Protein AF-N8ZPC9-F1 (afdb_monomer_lite)

Structure (mmCIF, N/CA/C/O backbone):
data_AF-N8ZPC9-F1
#
_entry.id   AF-N8ZPC9-F1
#
loop_
_atom_site.group_PDB
_atom_site.id
_atom_site.type_symbol
_atom_site.label_atom_id
_atom_site.label_alt_id
_atom_site.label_comp_id
_atom_site.label_asym_id
_atom_site.label_entity_id
_atom_site.label_seq_id
_atom_site.pdbx_PDB_ins_code
_atom_site.Cartn_x
_atom_site.Cartn_y
_atom_site.Cartn_z
_atom_site.occupancy
_atom_site.B_iso_or_equiv
_atom_site.auth_seq_id
_atom_site.auth_comp_id
_atom_site.auth_asym_id
_atom_site.auth_atom_id
_atom_site.pdbx_PDB_model_num
ATOM 1 N N . MET A 1 1 ? 7.996 -20.295 -36.203 1.00 35.09 1 MET A N 1
ATOM 2 C CA . MET A 1 1 ? 8.382 -18.891 -35.959 1.00 35.09 1 MET A CA 1
ATOM 3 C C . MET A 1 1 ? 8.446 -18.712 -34.457 1.00 35.09 1 MET A C 1
ATOM 5 O O . MET A 1 1 ? 7.403 -18.709 -33.825 1.00 35.09 1 MET A O 1
ATOM 9 N N . ASN A 1 2 ? 9.651 -18.727 -33.886 1.00 42.56 2 ASN A N 1
ATOM 10 C C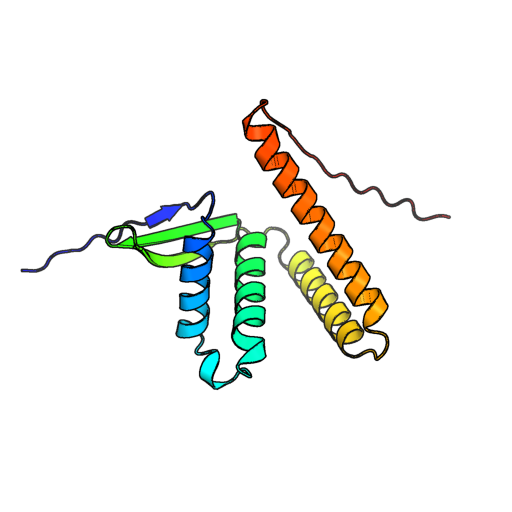A . ASN A 1 2 ? 9.854 -18.585 -32.446 1.00 42.56 2 ASN A CA 1
ATOM 11 C C . ASN A 1 2 ? 10.297 -17.141 -32.203 1.00 42.56 2 ASN A C 1
ATOM 13 O O . ASN A 1 2 ? 11.481 -16.827 -32.309 1.00 42.56 2 ASN A O 1
ATOM 17 N N . SER A 1 3 ? 9.331 -16.245 -32.022 1.00 47.81 3 SER A N 1
ATOM 18 C CA . SER A 1 3 ? 9.620 -14.866 -31.646 1.00 47.81 3 SER A CA 1
ATOM 19 C C . SER A 1 3 ? 10.031 -14.892 -30.180 1.00 47.81 3 SER A C 1
ATOM 21 O O . SER A 1 3 ? 9.184 -15.012 -29.299 1.00 47.81 3 SER A O 1
ATOM 23 N N . ASN A 1 4 ? 11.336 -14.842 -29.913 1.00 49.00 4 ASN A N 1
ATOM 24 C CA . ASN A 1 4 ? 11.838 -14.518 -28.584 1.00 49.00 4 ASN A CA 1
ATOM 25 C C . ASN A 1 4 ? 11.407 -13.076 -28.285 1.00 49.00 4 ASN A C 1
ATOM 27 O O . ASN A 1 4 ? 12.151 -12.140 -28.573 1.00 49.00 4 ASN A O 1
ATOM 31 N N . ASN A 1 5 ? 10.193 -12.890 -27.765 1.00 56.97 5 ASN A N 1
ATOM 32 C CA . ASN A 1 5 ? 9.780 -11.620 -27.189 1.00 56.97 5 ASN A CA 1
ATOM 33 C C . ASN A 1 5 ? 10.646 -11.413 -25.948 1.00 56.97 5 ASN A C 1
ATOM 35 O O . ASN A 1 5 ? 10.388 -11.973 -24.883 1.00 56.97 5 ASN A O 1
ATOM 39 N N . VAL A 1 6 ? 11.744 -10.677 -26.119 1.00 62.66 6 VAL A N 1
ATOM 40 C CA . VAL A 1 6 ? 12.568 -10.217 -25.008 1.00 62.66 6 VAL A CA 1
ATOM 41 C C . VAL A 1 6 ? 11.722 -9.195 -24.269 1.00 62.66 6 VAL A C 1
ATOM 43 O O . VAL A 1 6 ? 11.616 -8.048 -24.696 1.00 62.66 6 VAL A O 1
ATOM 46 N N . LEU A 1 7 ? 11.065 -9.647 -23.203 1.00 64.56 7 LEU A N 1
ATOM 47 C CA . LEU A 1 7 ? 10.336 -8.769 -22.302 1.00 64.56 7 LEU A CA 1
ATOM 48 C C . LEU A 1 7 ? 11.301 -7.698 -21.798 1.00 64.56 7 LEU A C 1
ATOM 50 O O . LEU A 1 7 ? 12.352 -8.013 -21.231 1.00 64.56 7 LEU A O 1
ATOM 54 N N . GLN A 1 8 ? 10.961 -6.440 -22.054 1.00 74.75 8 GLN A N 1
ATOM 55 C CA . GLN A 1 8 ? 11.759 -5.321 -21.587 1.00 74.75 8 GLN A CA 1
ATOM 56 C C . GLN A 1 8 ? 11.359 -5.014 -20.150 1.00 74.75 8 GLN A C 1
ATOM 58 O O . GLN A 1 8 ? 10.172 -4.935 -19.823 1.00 74.75 8 GLN A O 1
ATOM 63 N N . TYR A 1 9 ? 12.364 -4.879 -19.290 1.00 82.06 9 TYR A N 1
ATOM 64 C CA . TYR A 1 9 ? 12.178 -4.406 -17.930 1.00 82.06 9 TYR A CA 1
ATOM 65 C C . TYR A 1 9 ? 12.888 -3.070 -17.758 1.00 82.06 9 TYR A C 1
ATOM 67 O O . TYR A 1 9 ? 13.990 -2.865 -18.267 1.00 82.06 9 TYR A O 1
ATOM 75 N N . GLU A 1 10 ? 12.272 -2.181 -16.997 1.00 85.94 10 GLU A N 1
ATOM 76 C CA . GLU A 1 10 ? 12.827 -0.876 -16.659 1.00 85.94 10 GLU A CA 1
ATOM 77 C C . GLU A 1 10 ? 12.640 -0.595 -15.17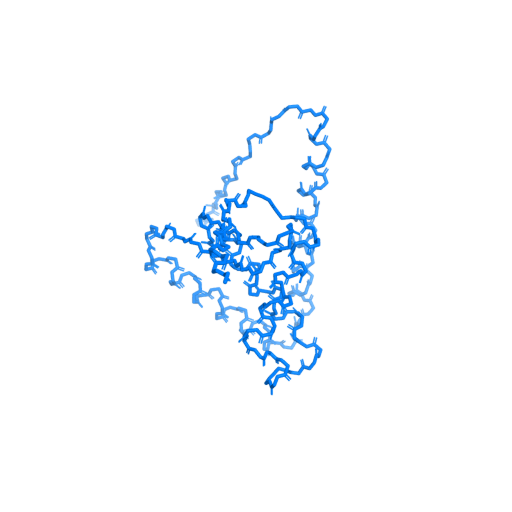0 1.00 85.94 10 GLU A C 1
ATOM 79 O O . GLU A 1 10 ? 11.757 -1.160 -14.520 1.00 85.94 10 GLU A O 1
ATOM 84 N N . VAL A 1 11 ? 13.508 0.249 -14.613 1.00 87.19 11 VAL A N 1
ATOM 85 C CA . VAL A 1 11 ? 13.311 0.781 -13.262 1.00 87.19 11 VAL A CA 1
ATOM 86 C C . VAL A 1 11 ? 12.226 1.846 -13.353 1.00 87.19 11 VAL A C 1
ATOM 88 O O . VAL A 1 11 ? 12.357 2.779 -14.138 1.00 87.19 11 VAL A O 1
ATOM 91 N N . ALA A 1 12 ? 11.173 1.703 -12.556 1.00 85.31 12 ALA A N 1
ATOM 92 C CA . ALA A 1 12 ? 10.148 2.723 -12.425 1.00 85.31 12 ALA A CA 1
ATOM 93 C C . ALA A 1 12 ? 10.563 3.711 -11.330 1.00 85.31 12 ALA A C 1
ATOM 95 O O . ALA A 1 12 ? 10.610 3.350 -10.151 1.00 85.31 12 ALA A O 1
ATOM 96 N N . ASP A 1 13 ? 10.875 4.942 -11.733 1.00 81.69 13 ASP A N 1
ATOM 97 C CA . ASP A 1 13 ? 11.156 6.043 -10.805 1.00 81.69 13 ASP A CA 1
ATOM 98 C C . ASP A 1 13 ? 9.858 6.655 -10.251 1.00 81.69 13 ASP A C 1
ATOM 100 O O . ASP A 1 13 ? 9.797 7.039 -9.084 1.00 81.69 13 ASP A O 1
ATOM 104 N N . GLU A 1 14 ? 8.803 6.690 -11.069 1.00 85.00 14 GLU A N 1
ATOM 105 C CA . GLU A 1 14 ? 7.470 7.173 -10.714 1.00 85.00 14 GLU A CA 1
ATOM 106 C C . GLU A 1 14 ? 6.399 6.385 -11.485 1.00 85.00 14 GLU A C 1
ATOM 108 O O . GLU A 1 14 ? 6.665 5.833 -12.555 1.00 85.00 14 GLU A O 1
ATOM 113 N N . PHE A 1 15 ? 5.186 6.322 -10.937 1.00 87.75 15 PHE A N 1
ATOM 114 C CA . PHE A 1 15 ? 4.035 5.688 -11.575 1.00 87.75 15 PHE A CA 1
ATOM 115 C C . PHE A 1 15 ? 2.960 6.723 -11.870 1.00 87.75 15 PHE A C 1
ATOM 117 O O . PHE A 1 15 ? 2.598 7.506 -10.992 1.00 87.75 15 PHE A O 1
ATOM 124 N N . SER A 1 16 ? 2.386 6.676 -13.074 1.00 88.88 16 SER A N 1
ATOM 125 C CA . SER A 1 16 ? 1.143 7.401 -13.327 1.00 88.88 16 SER A CA 1
ATOM 126 C C . SER A 1 16 ? -0.007 6.784 -12.523 1.00 88.88 16 SER A C 1
ATOM 128 O O . SER A 1 16 ? 0.024 5.602 -12.172 1.00 88.88 16 SER A O 1
ATOM 130 N N . GLU A 1 17 ? -1.078 7.545 -12.292 1.00 89.25 17 GLU A N 1
ATOM 131 C CA . GLU A 1 17 ? -2.300 7.014 -11.668 1.00 89.25 17 GLU A CA 1
ATOM 132 C C . GLU A 1 17 ? -2.849 5.796 -12.437 1.00 89.25 17 GLU A C 1
ATOM 134 O O . GLU A 1 17 ? -3.296 4.816 -11.841 1.00 89.25 17 GLU A O 1
ATOM 139 N N . SER A 1 18 ? -2.727 5.812 -13.770 1.00 90.25 18 SER A N 1
ATOM 140 C CA . SER A 1 18 ? -3.136 4.695 -14.624 1.00 90.25 18 SER A CA 1
ATOM 141 C C . SER A 1 18 ? -2.267 3.445 -14.448 1.00 90.25 18 SER A C 1
ATOM 143 O O . SER A 1 18 ? -2.793 2.331 -14.466 1.00 90.25 18 SER A O 1
ATOM 145 N N . ASP A 1 19 ? -0.956 3.611 -14.237 1.00 90.44 19 ASP A N 1
ATOM 146 C CA . ASP A 1 19 ? -0.055 2.494 -13.949 1.00 90.44 19 ASP A CA 1
ATOM 147 C C . ASP A 1 19 ? -0.387 1.893 -12.580 1.00 90.44 19 ASP A C 1
ATOM 149 O O . ASP A 1 19 ? -0.504 0.675 -12.458 1.00 90.44 19 ASP A O 1
ATOM 153 N N . LEU A 1 20 ? -0.609 2.735 -11.563 1.00 92.31 20 LEU A N 1
ATOM 154 C CA . LEU A 1 20 ? -0.985 2.286 -10.220 1.00 92.31 20 LEU A CA 1
ATOM 155 C C . LEU A 1 20 ? -2.283 1.475 -10.236 1.00 92.31 20 LEU A C 1
ATOM 157 O O . LEU A 1 20 ? -2.336 0.411 -9.621 1.00 92.31 20 LEU A O 1
ATOM 161 N N . GLU A 1 21 ? -3.301 1.922 -10.975 1.00 92.69 21 GLU A N 1
ATOM 162 C CA . GLU A 1 21 ? -4.558 1.179 -11.106 1.00 92.69 21 GLU A CA 1
ATOM 163 C C . GLU A 1 21 ? -4.340 -0.181 -11.788 1.00 92.69 21 GLU A C 1
ATOM 165 O O . GLU A 1 21 ? -4.813 -1.200 -11.286 1.00 92.69 21 GLU A O 1
ATOM 170 N N . LYS A 1 22 ? -3.557 -0.246 -12.876 1.00 91.44 22 LYS A N 1
ATOM 171 C CA . LYS A 1 22 ? -3.228 -1.521 -13.542 1.00 91.44 22 LYS A CA 1
ATOM 172 C C . LYS A 1 22 ? -2.496 -2.487 -12.612 1.00 91.44 22 LYS A C 1
ATOM 174 O O . LYS A 1 22 ? -2.846 -3.665 -12.543 1.00 91.44 22 LYS A O 1
ATOM 179 N N . ILE A 1 23 ? -1.505 -1.997 -11.869 1.00 93.12 23 ILE A N 1
ATOM 180 C CA . ILE A 1 23 ? -0.754 -2.803 -10.897 1.00 93.12 23 ILE A CA 1
ATOM 181 C C . ILE A 1 23 ? -1.680 -3.325 -9.799 1.00 93.12 23 ILE A C 1
ATOM 183 O O . ILE A 1 23 ? -1.593 -4.489 -9.406 1.00 93.12 23 ILE A O 1
ATOM 187 N N . ASN A 1 24 ? -2.606 -2.494 -9.338 1.00 94.25 24 ASN A N 1
ATOM 188 C CA . ASN A 1 24 ? -3.580 -2.879 -8.334 1.00 94.25 24 ASN A CA 1
ATOM 189 C C . ASN A 1 24 ? -4.532 -3.978 -8.835 1.00 94.25 24 ASN A C 1
ATOM 191 O O . ASN A 1 24 ? -4.772 -4.959 -8.131 1.00 94.25 24 ASN A O 1
ATOM 195 N N . GLN A 1 25 ? -5.008 -3.875 -10.081 1.00 93.62 25 GLN A N 1
ATOM 196 C CA . GLN A 1 25 ? -5.806 -4.931 -10.716 1.00 93.62 25 GLN A CA 1
ATOM 197 C C . GLN A 1 25 ? -5.018 -6.240 -10.856 1.00 93.62 25 GLN A C 1
ATOM 199 O O . GLN A 1 25 ? -5.556 -7.314 -10.576 1.00 93.62 25 GLN A O 1
ATOM 204 N N . MET A 1 26 ? -3.727 -6.166 -11.202 1.00 92.88 26 MET A N 1
ATOM 205 C CA . MET A 1 26 ? -2.847 -7.339 -11.200 1.00 92.88 26 MET A CA 1
ATOM 206 C C . MET A 1 26 ? -2.750 -7.973 -9.808 1.00 92.88 26 MET A C 1
ATOM 208 O O . MET A 1 26 ? -2.894 -9.187 -9.692 1.00 92.88 26 MET A O 1
ATOM 212 N N . ILE A 1 27 ? -2.571 -7.185 -8.741 1.00 92.44 27 ILE A N 1
ATOM 213 C CA . ILE A 1 27 ? -2.539 -7.694 -7.358 1.00 92.44 27 ILE A CA 1
ATOM 214 C C . ILE A 1 27 ? -3.851 -8.404 -7.008 1.00 92.44 27 ILE A C 1
ATOM 216 O O . ILE A 1 27 ? -3.818 -9.543 -6.539 1.00 92.44 27 ILE A O 1
ATOM 220 N N . ILE A 1 28 ? -4.993 -7.761 -7.275 1.00 93.94 28 ILE A N 1
ATOM 221 C CA . ILE A 1 28 ? -6.329 -8.318 -7.012 1.00 93.94 28 ILE A CA 1
ATOM 222 C C . ILE A 1 28 ? -6.505 -9.662 -7.722 1.00 93.94 28 ILE A C 1
ATOM 224 O O . ILE A 1 28 ? -7.021 -10.605 -7.120 1.00 93.94 28 ILE A O 1
ATOM 228 N N . SER A 1 29 ? -6.070 -9.752 -8.982 1.00 92.94 29 SER A N 1
ATOM 229 C CA . SER A 1 29 ? -6.184 -10.968 -9.786 1.00 92.94 29 SER A CA 1
ATOM 230 C C . SER A 1 29 ? -5.227 -12.071 -9.331 1.00 92.94 29 SER A C 1
ATOM 232 O O . SER A 1 29 ? -5.642 -13.220 -9.233 1.00 92.94 29 SER A O 1
ATOM 234 N N . ILE A 1 30 ? -3.956 -11.754 -9.069 1.00 91.25 30 ILE A N 1
ATOM 235 C CA . ILE A 1 30 ? -2.920 -12.747 -8.729 1.00 91.25 30 ILE A CA 1
ATOM 236 C C . ILE A 1 30 ? -3.192 -13.384 -7.367 1.00 91.25 30 ILE A C 1
ATOM 238 O O . ILE A 1 30 ? -3.011 -14.587 -7.196 1.00 91.25 30 ILE A O 1
ATOM 242 N N . TRP A 1 31 ? -3.624 -12.582 -6.395 1.00 90.50 31 TRP A N 1
ATOM 243 C CA . TRP A 1 31 ? -3.933 -13.056 -5.045 1.00 90.50 31 TRP A CA 1
ATOM 244 C C . TRP A 1 31 ? -5.386 -13.519 -4.888 1.00 90.50 31 TRP A C 1
ATOM 246 O O . TRP A 1 31 ? -5.807 -13.866 -3.781 1.00 90.50 31 TRP A O 1
ATOM 256 N N . ASP A 1 32 ? -6.149 -13.487 -5.984 1.00 92.62 32 ASP A N 1
ATOM 257 C CA . ASP A 1 32 ? -7.559 -13.862 -6.063 1.00 92.62 32 ASP A CA 1
ATOM 258 C C . ASP A 1 32 ? -8.408 -13.248 -4.936 1.00 92.62 32 ASP A C 1
ATOM 260 O O . ASP A 1 32 ? -9.191 -13.910 -4.256 1.00 92.62 32 ASP A O 1
ATOM 264 N N . TYR A 1 33 ? -8.226 -11.947 -4.693 1.00 91.44 33 TYR A N 1
ATOM 265 C CA . TYR A 1 33 ? -8.881 -11.233 -3.589 1.00 91.44 33 TYR A CA 1
ATOM 266 C C . TYR A 1 33 ? -10.407 -11.352 -3.639 1.00 91.44 33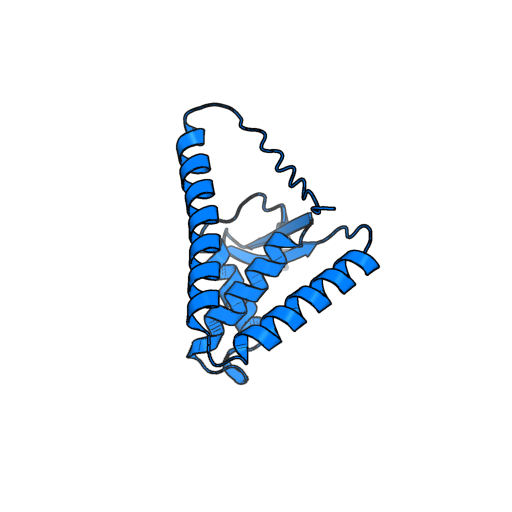 TYR A C 1
ATOM 268 O O . TYR A 1 33 ? -11.068 -11.401 -2.602 1.00 91.44 33 TYR A O 1
ATOM 276 N N . ASN A 1 34 ? -10.975 -11.439 -4.842 1.00 91.75 34 ASN A N 1
ATOM 277 C CA . ASN A 1 34 ? -12.413 -11.590 -5.036 1.00 91.75 34 ASN A CA 1
ATOM 278 C C . ASN A 1 34 ? -12.970 -12.907 -4.465 1.00 91.75 34 ASN A C 1
ATOM 280 O O . ASN A 1 34 ? -14.162 -12.956 -4.162 1.00 91.75 34 ASN A O 1
ATOM 284 N N . ALA A 1 35 ? -12.148 -13.950 -4.294 1.00 94.19 35 ALA A N 1
ATOM 285 C CA . ALA A 1 35 ? -12.598 -15.240 -3.773 1.00 94.19 35 ALA A CA 1
ATOM 286 C C . ALA A 1 35 ? -12.760 -15.275 -2.245 1.00 94.19 35 ALA A C 1
ATOM 288 O O . ALA A 1 35 ? -13.532 -16.086 -1.734 1.00 94.19 35 ALA A O 1
ATOM 289 N N . TRP A 1 36 ? -12.057 -14.416 -1.499 1.00 91.69 36 TRP A N 1
ATOM 290 C CA . TRP A 1 36 ? -11.985 -14.522 -0.033 1.00 91.69 36 TRP A CA 1
ATOM 291 C C . TRP A 1 36 ? -12.113 -13.194 0.726 1.00 91.69 36 TRP A C 1
ATOM 293 O O . TRP A 1 36 ? -12.217 -13.199 1.954 1.00 91.69 36 TRP A O 1
ATOM 303 N N . ILE A 1 37 ? -12.173 -12.057 0.029 1.00 93.00 37 ILE A N 1
ATOM 304 C CA . ILE A 1 37 ? -12.392 -10.737 0.631 1.00 93.00 37 ILE A CA 1
ATOM 305 C C . ILE A 1 37 ? -13.796 -10.235 0.267 1.00 93.00 37 ILE A C 1
ATOM 307 O O . ILE A 1 37 ? -14.190 -10.279 -0.899 1.00 93.00 37 ILE A O 1
ATOM 311 N N . PRO A 1 38 ? -14.566 -9.676 1.222 1.00 94.69 38 PRO A N 1
ATOM 312 C CA . PRO A 1 38 ? -15.819 -9.003 0.901 1.00 94.69 38 PRO A CA 1
ATOM 313 C C . PRO A 1 38 ? -15.611 -7.915 -0.156 1.00 94.69 38 PRO A C 1
ATOM 315 O O . PRO A 1 38 ? -14.734 -7.070 0.001 1.00 94.69 38 PRO A O 1
ATOM 318 N N . LYS A 1 39 ? -16.465 -7.868 -1.187 1.00 92.56 39 LYS A N 1
ATOM 319 C CA . LYS A 1 39 ? -16.317 -6.973 -2.354 1.00 92.56 39 LYS A CA 1
ATOM 320 C C . LYS A 1 39 ? -15.981 -5.515 -2.003 1.00 92.56 39 LYS A C 1
ATOM 322 O O . LYS A 1 39 ? -15.135 -4.907 -2.646 1.00 92.56 39 LYS A O 1
ATOM 327 N N . LYS A 1 40 ? -16.601 -4.966 -0.951 1.00 94.81 40 LYS A N 1
ATOM 328 C CA . LYS A 1 40 ? -16.359 -3.590 -0.472 1.00 94.81 40 LYS A CA 1
ATOM 329 C C . LYS A 1 40 ? -14.931 -3.332 0.042 1.00 94.81 40 LYS A C 1
ATOM 331 O O . LYS A 1 40 ? -14.509 -2.185 0.086 1.00 94.81 40 LYS A O 1
ATOM 336 N N . ASN A 1 41 ? -14.206 -4.382 0.426 1.00 93.12 41 ASN A N 1
ATOM 337 C CA . ASN A 1 41 ? -12.868 -4.313 1.010 1.00 93.12 41 ASN A CA 1
ATOM 338 C C . ASN A 1 41 ? -11.760 -4.723 0.025 1.00 93.12 41 ASN A C 1
ATOM 340 O O . ASN A 1 41 ? -10.595 -4.500 0.334 1.00 93.12 41 ASN A O 1
ATOM 344 N N . VAL A 1 42 ? -12.098 -5.278 -1.148 1.00 93.88 42 VAL A N 1
ATOM 345 C CA . VAL A 1 42 ? -11.113 -5.742 -2.146 1.00 93.88 42 VAL A CA 1
ATOM 346 C C . VAL A 1 42 ? -10.169 -4.611 -2.553 1.00 93.88 42 VAL A C 1
ATOM 348 O O . VAL A 1 42 ? -8.960 -4.733 -2.365 1.00 93.88 42 VAL A O 1
ATOM 351 N N . LYS A 1 43 ? -10.714 -3.487 -3.042 1.00 93.56 43 LYS A N 1
ATOM 352 C CA . LYS A 1 43 ? -9.898 -2.345 -3.477 1.00 93.56 43 LYS A CA 1
ATOM 353 C C . LYS A 1 43 ? -9.107 -1.718 -2.316 1.00 93.56 43 LYS A C 1
ATOM 355 O O . LYS A 1 43 ? -7.895 -1.627 -2.457 1.00 93.56 43 LYS A O 1
ATOM 360 N N . PRO A 1 44 ? -9.707 -1.373 -1.155 1.00 93.38 44 PRO A N 1
ATOM 361 C CA . PRO A 1 44 ? -8.941 -0.832 -0.028 1.00 93.38 44 PRO A CA 1
ATOM 362 C C . PRO A 1 44 ? -7.774 -1.720 0.422 1.00 93.38 44 PRO A C 1
ATOM 364 O O . PRO A 1 44 ? -6.713 -1.219 0.784 1.00 93.38 44 PRO A O 1
ATOM 367 N N . MET A 1 45 ? -7.953 -3.042 0.401 1.00 92.12 45 MET A N 1
ATOM 368 C CA . MET A 1 45 ? -6.917 -3.978 0.831 1.00 92.12 45 MET A C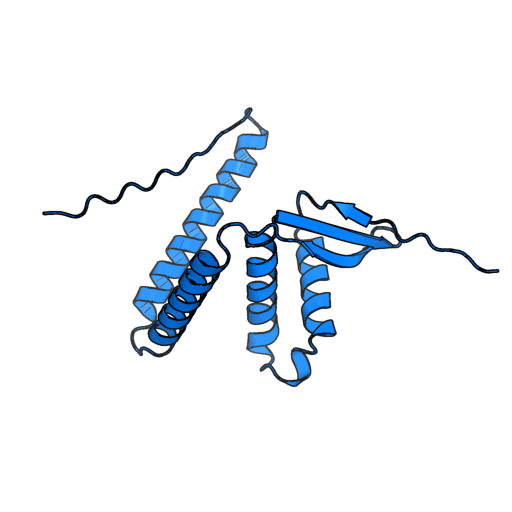A 1
ATOM 369 C C . MET A 1 45 ? -5.795 -4.118 -0.201 1.00 92.12 45 MET A C 1
ATOM 371 O O . MET A 1 45 ? -4.630 -4.259 0.171 1.00 92.12 45 MET A O 1
ATOM 375 N N . ALA A 1 46 ? -6.135 -4.045 -1.488 1.00 94.50 46 ALA A N 1
ATOM 376 C CA . ALA A 1 46 ? -5.160 -4.037 -2.569 1.00 94.50 46 ALA A CA 1
ATOM 377 C C . ALA A 1 46 ? -4.381 -2.709 -2.616 1.00 94.50 46 ALA A C 1
ATOM 379 O O . ALA A 1 46 ? -3.151 -2.739 -2.641 1.00 94.50 46 ALA A O 1
ATOM 380 N N . ASP A 1 47 ? -5.068 -1.569 -2.456 1.00 94.31 47 ASP A N 1
ATOM 381 C CA . ASP A 1 47 ? -4.462 -0.235 -2.321 1.00 94.31 47 ASP A CA 1
ATOM 382 C C . ASP A 1 47 ? -3.470 -0.198 -1.146 1.00 94.31 47 ASP A C 1
ATOM 384 O O . ASP A 1 47 ? -2.342 0.277 -1.283 1.00 94.31 47 ASP A O 1
ATOM 388 N N . PHE A 1 48 ? -3.866 -0.739 0.014 1.00 92.12 48 PHE A N 1
ATOM 389 C CA . PHE A 1 48 ? -3.003 -0.808 1.192 1.00 92.12 48 PHE A CA 1
ATOM 390 C C . PHE A 1 48 ? -1.742 -1.644 0.936 1.00 92.12 48 PHE A C 1
ATOM 392 O O . PHE A 1 48 ? -0.638 -1.228 1.293 1.00 92.12 48 PHE A O 1
ATOM 399 N N . PHE A 1 49 ? -1.892 -2.814 0.307 1.00 92.12 49 PHE A N 1
ATOM 400 C CA . PHE A 1 49 ? -0.759 -3.672 -0.032 1.00 92.12 49 PHE A CA 1
ATOM 401 C C . PHE A 1 49 ? 0.190 -2.987 -1.022 1.00 92.12 49 PHE A C 1
ATOM 403 O O . PHE A 1 49 ? 1.395 -2.940 -0.773 1.00 92.12 49 PHE A O 1
ATOM 410 N N . LEU A 1 50 ? -0.345 -2.414 -2.104 1.00 93.75 50 LEU A N 1
ATOM 411 C CA . LEU A 1 50 ? 0.442 -1.692 -3.100 1.00 93.75 50 LEU A CA 1
ATOM 412 C C . LEU A 1 50 ? 1.196 -0.514 -2.466 1.00 93.75 50 LEU A C 1
ATOM 414 O O . LEU A 1 50 ? 2.391 -0.351 -2.708 1.00 93.75 50 LEU A O 1
ATOM 418 N N . GLY A 1 51 ? 0.544 0.250 -1.587 1.00 92.19 51 GLY A N 1
ATOM 419 C CA . GLY A 1 51 ? 1.182 1.334 -0.841 1.00 92.19 51 GLY A CA 1
ATOM 420 C C . GLY A 1 51 ? 2.350 0.858 0.031 1.00 92.19 51 GLY A C 1
ATOM 421 O O . GLY A 1 51 ? 3.430 1.447 -0.007 1.00 92.19 51 GLY A O 1
ATOM 422 N N . GLU A 1 52 ? 2.194 -0.241 0.778 1.00 90.31 52 GLU A N 1
ATOM 423 C CA . GLU A 1 52 ? 3.300 -0.809 1.568 1.00 90.31 52 GLU A CA 1
ATOM 424 C C . GLU A 1 52 ? 4.441 -1.328 0.677 1.00 90.31 52 GLU A C 1
ATOM 426 O O . GLU A 1 52 ? 5.611 -1.186 1.050 1.00 90.31 52 GLU A O 1
ATOM 431 N N . VAL A 1 53 ? 4.141 -1.888 -0.500 1.00 90.31 53 VAL A N 1
ATOM 432 C CA . VAL A 1 53 ? 5.159 -2.284 -1.486 1.00 90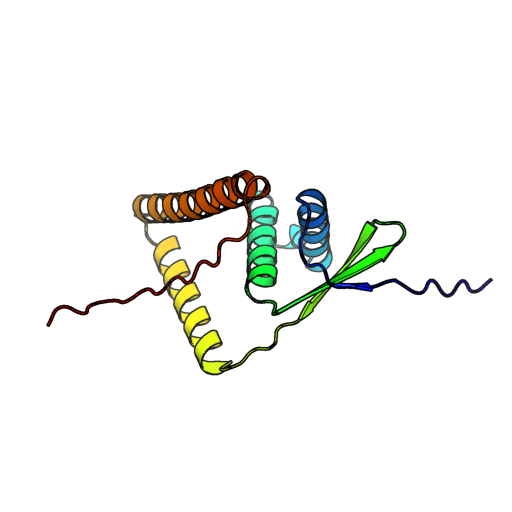.31 53 VAL A CA 1
ATOM 433 C C . VAL A 1 53 ? 5.940 -1.064 -1.967 1.00 90.31 53 VAL A C 1
ATOM 435 O O . VAL A 1 53 ? 7.169 -1.086 -1.895 1.00 90.31 53 VAL A O 1
ATOM 438 N N . ILE A 1 54 ? 5.262 0.011 -2.376 1.00 91.25 54 ILE A N 1
ATOM 439 C CA . ILE A 1 54 ? 5.906 1.246 -2.849 1.00 91.25 54 ILE A CA 1
ATOM 440 C C . ILE A 1 54 ? 6.804 1.843 -1.763 1.00 91.25 54 ILE A C 1
ATOM 442 O O . ILE A 1 54 ? 7.984 2.092 -1.997 1.00 91.25 54 ILE A O 1
ATOM 446 N N . LEU A 1 55 ? 6.283 1.987 -0.543 1.00 88.50 55 LEU A N 1
ATOM 447 C CA . LEU A 1 55 ? 7.003 2.626 0.562 1.00 88.50 55 LEU A CA 1
ATOM 448 C C . LEU A 1 55 ? 8.173 1.798 1.108 1.00 88.50 55 LEU A C 1
ATOM 450 O O . LEU A 1 55 ? 9.104 2.354 1.693 1.00 88.50 55 LEU A O 1
ATOM 454 N N . SER A 1 56 ? 8.122 0.467 0.999 1.00 86.62 56 SER A N 1
ATOM 455 C CA . SER A 1 56 ? 9.156 -0.410 1.568 1.00 86.62 56 SER A CA 1
ATOM 456 C C . SER A 1 56 ? 10.179 -0.919 0.557 1.00 86.62 56 SER A C 1
ATOM 458 O O . SER A 1 56 ? 11.209 -1.472 0.964 1.00 86.62 56 SER A O 1
ATOM 460 N N . SER A 1 57 ? 9.938 -0.712 -0.735 1.00 87.62 57 SER A N 1
ATOM 461 C CA . SER A 1 57 ? 10.866 -1.083 -1.798 1.00 87.62 57 SER A CA 1
ATOM 462 C C . SER A 1 57 ? 11.976 -0.053 -1.944 1.00 87.62 57 SER A C 1
ATOM 464 O O . SER A 1 57 ? 11.769 1.148 -1.830 1.00 87.62 57 SER A O 1
ATOM 466 N N . SER A 1 58 ? 13.190 -0.533 -2.195 1.00 86.88 58 SER A N 1
ATOM 467 C CA . SER A 1 58 ? 14.323 0.320 -2.569 1.00 86.88 58 SER A CA 1
ATOM 468 C C . SER A 1 58 ? 14.365 0.577 -4.071 1.00 86.88 58 SER A C 1
ATOM 470 O O . SER A 1 58 ? 14.891 1.602 -4.489 1.00 86.88 58 SER A O 1
ATOM 472 N N . LYS A 1 59 ? 13.860 -0.367 -4.873 1.00 88.81 59 LYS A N 1
ATOM 473 C CA . LYS A 1 59 ? 13.703 -0.255 -6.326 1.00 88.81 59 LYS A CA 1
ATOM 474 C C . LYS A 1 59 ? 12.475 -1.036 -6.763 1.00 88.81 59 LYS A C 1
ATOM 476 O O . LYS A 1 59 ? 12.229 -2.123 -6.238 1.00 88.81 59 LYS A O 1
ATOM 481 N N . ILE A 1 60 ? 11.753 -0.516 -7.745 1.00 91.06 60 ILE A N 1
ATOM 482 C CA . ILE A 1 60 ? 10.654 -1.225 -8.391 1.00 91.06 60 ILE A CA 1
ATOM 483 C C . ILE A 1 60 ? 10.972 -1.300 -9.877 1.00 91.06 60 ILE A C 1
ATOM 485 O O . ILE A 1 60 ? 11.348 -0.304 -10.488 1.00 91.06 60 ILE A O 1
ATOM 489 N N . PHE A 1 61 ? 10.872 -2.499 -10.436 1.00 90.25 61 PHE A N 1
ATOM 490 C CA . PHE A 1 61 ? 11.006 -2.740 -11.861 1.00 90.25 61 PHE A CA 1
ATOM 491 C C . PHE A 1 61 ? 9.638 -3.072 -12.435 1.00 90.25 61 PHE A C 1
ATOM 493 O O . PHE A 1 61 ? 8.877 -3.825 -11.823 1.00 90.25 61 PHE A O 1
ATOM 500 N N . VAL A 1 62 ? 9.348 -2.552 -13.618 1.00 90.88 62 VAL A N 1
ATOM 501 C CA . VAL A 1 62 ? 8.170 -2.935 -14.394 1.00 90.88 62 VAL A CA 1
ATOM 502 C C . VAL A 1 62 ? 8.593 -3.695 -15.628 1.00 90.88 62 VAL A C 1
ATOM 504 O O . VAL A 1 62 ? 9.624 -3.400 -16.227 1.00 90.88 62 VAL A O 1
ATOM 507 N N . VAL A 1 63 ? 7.789 -4.685 -15.992 1.00 89.12 63 VAL A N 1
ATOM 508 C CA . VAL A 1 63 ? 7.910 -5.412 -17.249 1.00 89.12 63 VAL A CA 1
ATOM 509 C C . VAL A 1 63 ? 6.799 -4.923 -18.161 1.00 89.12 63 VAL A C 1
ATOM 511 O O . VAL A 1 63 ? 5.628 -4.989 -17.774 1.00 89.12 63 VAL A O 1
ATOM 514 N N . ARG A 1 64 ? 7.167 -4.436 -19.350 1.00 85.88 64 ARG A N 1
ATOM 515 C CA . ARG A 1 64 ? 6.209 -3.936 -20.339 1.00 85.88 64 ARG A CA 1
ATOM 516 C C . ARG A 1 64 ? 6.169 -4.807 -21.591 1.00 85.88 64 ARG A C 1
ATOM 518 O O . ARG A 1 64 ? 7.206 -5.276 -22.062 1.00 85.88 64 ARG A O 1
ATOM 525 N N . ASP A 1 65 ? 4.970 -4.976 -22.136 1.00 83.88 65 ASP A N 1
ATOM 526 C CA . ASP A 1 65 ? 4.725 -5.475 -23.492 1.00 83.88 65 ASP A CA 1
ATOM 527 C C . ASP A 1 65 ? 3.838 -4.457 -24.220 1.00 83.88 65 ASP A C 1
ATOM 529 O O . ASP A 1 65 ? 2.759 -4.129 -23.738 1.00 83.88 65 ASP A O 1
ATOM 533 N N . ASN A 1 66 ? 4.312 -3.902 -25.341 1.00 81.25 66 ASN A N 1
ATOM 534 C CA . ASN A 1 66 ? 3.628 -2.837 -26.097 1.00 81.25 66 ASN A CA 1
ATOM 535 C C . ASN A 1 66 ? 3.095 -1.683 -25.210 1.00 81.25 66 ASN A C 1
ATOM 537 O O . ASN A 1 66 ? 1.920 -1.331 -25.281 1.00 81.25 66 ASN A O 1
ATOM 541 N N . ASP A 1 67 ? 3.958 -1.124 -24.351 1.00 76.69 67 ASP A N 1
ATOM 542 C CA . ASP A 1 67 ? 3.670 -0.068 -23.357 1.00 76.69 67 ASP A CA 1
ATOM 543 C C . ASP A 1 67 ? 2.730 -0.455 -22.196 1.00 76.69 67 ASP A C 1
ATOM 545 O O . ASP A 1 67 ? 2.541 0.321 -21.251 1.00 76.69 67 ASP A O 1
ATOM 549 N N . GLU A 1 68 ? 2.198 -1.677 -22.177 1.00 82.81 68 GLU A N 1
ATOM 550 C CA . GLU A 1 68 ? 1.370 -2.184 -21.088 1.00 82.81 68 GLU A CA 1
ATOM 551 C C . GLU A 1 68 ? 2.211 -2.862 -20.004 1.00 82.81 68 GLU A C 1
ATOM 553 O O . GLU A 1 68 ? 3.034 -3.727 -20.295 1.00 82.81 68 GLU A O 1
ATOM 558 N N . ILE A 1 69 ? 1.993 -2.498 -18.733 1.00 86.75 69 ILE A N 1
ATOM 559 C CA . ILE A 1 69 ? 2.623 -3.194 -17.606 1.00 86.75 69 ILE A CA 1
ATOM 560 C C . ILE A 1 69 ? 1.978 -4.569 -17.460 1.00 86.75 69 ILE A C 1
ATOM 562 O O . ILE A 1 69 ? 0.806 -4.674 -17.104 1.00 86.75 69 ILE A O 1
ATOM 566 N N . ILE A 1 70 ? 2.779 -5.610 -17.663 1.00 88.31 70 ILE A N 1
ATOM 567 C CA . ILE A 1 70 ? 2.373 -7.012 -17.500 1.00 88.31 70 ILE A CA 1
ATOM 568 C C . ILE A 1 70 ? 2.980 -7.660 -16.250 1.00 88.31 70 ILE A C 1
ATOM 570 O O . ILE A 1 70 ? 2.670 -8.803 -15.918 1.00 88.31 70 ILE A O 1
ATOM 574 N N . GLY A 1 71 ? 3.876 -6.954 -15.557 1.00 87.25 71 GLY A N 1
ATOM 575 C CA . GLY A 1 71 ? 4.508 -7.452 -14.344 1.00 87.25 71 GLY A CA 1
ATOM 576 C C . GLY A 1 71 ? 5.246 -6.372 -13.567 1.00 87.25 71 GLY A C 1
ATOM 577 O O . GLY A 1 71 ? 5.717 -5.383 -14.128 1.00 87.25 71 GLY A O 1
ATOM 578 N N . VAL A 1 72 ? 5.361 -6.587 -12.257 1.00 90.75 72 VAL A N 1
ATOM 579 C CA . VAL A 1 72 ? 6.066 -5.698 -11.329 1.00 90.75 72 VAL A CA 1
ATOM 580 C C . VAL A 1 72 ? 6.985 -6.523 -10.441 1.00 90.75 72 VAL A C 1
ATOM 582 O O . VAL A 1 72 ? 6.568 -7.524 -9.861 1.00 90.75 72 VAL A O 1
ATOM 585 N N . ILE A 1 73 ? 8.233 -6.086 -10.306 1.00 89.75 73 ILE A N 1
ATOM 586 C CA . ILE A 1 73 ? 9.223 -6.668 -9.404 1.00 89.75 73 ILE A CA 1
ATOM 587 C C . ILE A 1 73 ? 9.630 -5.595 -8.402 1.00 89.75 73 ILE A C 1
ATOM 589 O O . ILE A 1 73 ? 10.343 -4.649 -8.725 1.00 89.75 73 ILE A O 1
ATOM 593 N N . ALA A 1 74 ? 9.193 -5.758 -7.161 1.00 90.44 74 ALA A N 1
ATOM 594 C CA . ALA A 1 74 ? 9.565 -4.894 -6.053 1.00 90.44 74 ALA A CA 1
ATOM 595 C C . ALA A 1 74 ? 10.758 -5.488 -5.292 1.00 90.44 74 ALA A C 1
ATOM 597 O O . ALA A 1 74 ? 10.684 -6.597 -4.761 1.00 90.44 74 ALA A O 1
ATOM 598 N N . ALA A 1 75 ? 11.865 -4.750 -5.232 1.00 86.00 75 ALA A N 1
ATOM 599 C CA . ALA A 1 75 ? 13.082 -5.154 -4.542 1.00 86.00 75 ALA A CA 1
ATOM 600 C C . ALA A 1 75 ? 13.382 -4.207 -3.377 1.00 86.00 75 ALA A C 1
ATOM 602 O O . ALA A 1 75 ? 13.320 -2.984 -3.509 1.00 86.00 75 ALA A O 1
ATOM 603 N N . SER A 1 76 ? 13.773 -4.762 -2.230 1.00 85.50 76 SER A N 1
ATOM 604 C CA . SER A 1 76 ? 14.138 -3.984 -1.044 1.00 85.50 76 SER A CA 1
ATOM 605 C C . SER A 1 76 ? 15.505 -4.396 -0.515 1.00 85.50 76 SER A C 1
ATOM 607 O O . SER A 1 76 ? 15.766 -5.576 -0.284 1.00 85.50 76 SER A O 1
ATOM 609 N N . ILE A 1 77 ? 16.378 -3.412 -0.296 1.00 80.31 77 ILE A N 1
ATOM 610 C CA . ILE A 1 77 ? 17.648 -3.589 0.408 1.00 80.31 77 ILE A CA 1
ATOM 611 C C . ILE A 1 77 ? 17.397 -3.225 1.871 1.00 80.31 77 ILE A C 1
ATOM 613 O O . ILE A 1 77 ? 17.351 -2.055 2.264 1.00 80.31 77 ILE A O 1
ATOM 617 N N . ILE A 1 78 ? 17.182 -4.246 2.698 1.00 78.06 78 ILE A N 1
ATOM 618 C CA . ILE A 1 78 ? 16.780 -4.055 4.091 1.00 78.06 78 ILE A CA 1
ATOM 619 C C . ILE A 1 78 ? 17.997 -4.123 5.015 1.00 78.06 78 ILE A C 1
ATOM 621 O O . ILE A 1 78 ? 18.381 -5.187 5.494 1.00 78.06 78 ILE A O 1
ATOM 625 N N . ASN A 1 79 ? 18.534 -2.956 5.366 1.00 81.38 79 ASN A N 1
ATOM 626 C CA . ASN A 1 79 ? 19.421 -2.828 6.525 1.00 81.38 79 ASN A CA 1
ATOM 627 C C . ASN A 1 79 ? 18.601 -2.912 7.830 1.00 81.38 79 ASN A C 1
ATOM 629 O O . ASN A 1 79 ? 17.463 -2.436 7.880 1.00 81.38 79 ASN A O 1
ATOM 633 N N . ASN A 1 80 ? 19.178 -3.486 8.894 1.00 86.62 80 ASN A N 1
ATOM 634 C CA . ASN A 1 80 ? 18.556 -3.617 10.225 1.00 86.62 80 ASN A CA 1
ATOM 635 C C . ASN A 1 80 ? 17.192 -4.339 10.225 1.00 86.62 80 ASN A C 1
ATOM 637 O O . ASN A 1 80 ? 16.252 -3.917 10.905 1.00 86.62 80 ASN A O 1
ATOM 641 N N . ILE A 1 81 ? 17.080 -5.452 9.487 1.00 87.81 81 ILE A N 1
ATOM 642 C CA . ILE A 1 81 ? 15.823 -6.199 9.285 1.00 87.81 81 ILE A CA 1
ATOM 643 C C . ILE A 1 81 ? 15.058 -6.493 10.581 1.00 87.81 81 ILE A C 1
ATOM 645 O O . ILE A 1 81 ? 13.843 -6.323 10.625 1.00 87.81 81 ILE A O 1
ATOM 649 N N . ARG A 1 82 ? 15.762 -6.845 11.665 1.00 87.44 82 ARG A N 1
ATOM 650 C CA . ARG A 1 82 ? 15.142 -7.155 12.960 1.00 87.44 82 ARG A CA 1
ATOM 651 C C . ARG A 1 82 ? 14.412 -5.952 13.552 1.00 87.44 82 ARG A C 1
ATOM 653 O O . ARG A 1 82 ? 13.282 -6.090 14.002 1.00 87.44 82 ARG A O 1
ATOM 660 N N . GLN A 1 83 ? 15.041 -4.778 13.533 1.00 90.06 83 GLN A N 1
ATOM 661 C CA . GLN A 1 83 ? 14.438 -3.555 14.067 1.00 90.06 83 GLN A CA 1
ATOM 662 C C . GLN A 1 83 ? 13.225 -3.140 13.230 1.00 90.06 83 GLN A C 1
ATOM 664 O O . GLN A 1 83 ? 12.165 -2.865 13.787 1.00 90.06 83 GLN A O 1
ATOM 669 N N . LYS A 1 84 ? 13.349 -3.173 11.895 1.00 87.12 84 LYS A N 1
ATOM 670 C CA . LYS A 1 84 ? 12.243 -2.850 10.981 1.00 87.12 84 LYS A CA 1
ATOM 671 C C . LYS A 1 84 ? 11.062 -3.813 11.137 1.00 87.12 84 LYS A C 1
ATOM 673 O O . LYS A 1 84 ? 9.921 -3.362 11.190 1.00 87.12 84 LYS A O 1
ATOM 678 N N . ALA A 1 85 ? 11.321 -5.115 11.259 1.00 88.25 85 ALA A N 1
ATOM 679 C CA . ALA A 1 85 ? 10.281 -6.115 11.490 1.00 88.25 85 ALA A CA 1
ATOM 680 C C . ALA A 1 85 ? 9.569 -5.892 12.835 1.00 88.25 85 ALA A C 1
ATOM 682 O O . ALA A 1 85 ? 8.341 -5.854 12.872 1.00 88.25 85 ALA A O 1
ATOM 683 N N . SER A 1 86 ? 10.320 -5.662 13.919 1.00 91.62 86 SER A N 1
ATOM 684 C CA . SER A 1 86 ? 9.740 -5.357 15.233 1.00 91.62 86 SER A CA 1
ATOM 685 C C . SER A 1 86 ? 8.867 -4.100 15.207 1.00 91.62 86 SER A C 1
ATOM 687 O O . SER A 1 86 ? 7.756 -4.123 15.732 1.00 91.62 86 SER A O 1
ATOM 689 N N . ALA A 1 87 ? 9.327 -3.028 14.555 1.00 91.56 87 ALA A N 1
ATOM 690 C CA . ALA A 1 87 ? 8.557 -1.793 14.420 1.00 91.56 87 ALA A CA 1
ATOM 691 C C . ALA A 1 87 ? 7.269 -2.002 13.603 1.00 91.56 87 ALA A C 1
ATOM 693 O O . ALA A 1 87 ? 6.209 -1.523 14.002 1.00 91.56 87 ALA A O 1
ATOM 694 N N . LYS A 1 88 ? 7.321 -2.773 12.504 1.00 89.56 88 LYS A N 1
ATOM 695 C CA . LYS A 1 88 ? 6.121 -3.138 11.727 1.00 89.56 88 LYS A CA 1
ATOM 696 C C . LYS A 1 88 ? 5.122 -3.944 12.560 1.00 89.56 88 LYS A C 1
ATOM 698 O O . LYS A 1 88 ? 3.940 -3.620 12.559 1.00 89.56 88 LYS A O 1
ATOM 703 N N . ILE A 1 89 ? 5.585 -4.939 13.321 1.00 92.00 89 ILE A N 1
ATOM 704 C CA . ILE A 1 89 ? 4.719 -5.723 14.218 1.00 92.00 89 ILE A CA 1
ATOM 705 C C . ILE A 1 89 ? 4.036 -4.811 15.243 1.00 92.00 89 ILE A C 1
ATOM 707 O O . ILE A 1 89 ? 2.836 -4.941 15.468 1.00 92.00 89 ILE A O 1
ATOM 711 N N . GLN A 1 90 ? 4.774 -3.876 15.848 1.00 93.00 90 GLN A N 1
ATOM 712 C CA . GLN A 1 90 ? 4.201 -2.910 16.790 1.00 93.00 90 GLN A CA 1
ATOM 713 C C . GLN A 1 90 ? 3.164 -1.997 16.116 1.00 93.00 90 GLN A C 1
ATOM 715 O O . GLN A 1 90 ? 2.072 -1.841 16.657 1.00 93.00 90 GLN A O 1
ATOM 720 N N . LYS A 1 91 ? 3.457 -1.472 14.914 1.00 91.56 91 LYS A N 1
ATOM 721 C CA . LYS A 1 91 ? 2.513 -0.680 14.100 1.00 91.56 91 LYS A CA 1
ATOM 722 C C . LYS A 1 91 ? 1.210 -1.448 13.852 1.00 91.56 91 LYS A C 1
ATOM 724 O O . LYS A 1 91 ? 0.133 -0.901 14.071 1.00 91.56 91 LYS A O 1
ATOM 729 N N . TYR A 1 92 ? 1.290 -2.709 13.424 1.00 90.25 92 TYR A N 1
ATOM 730 C CA . TYR A 1 92 ? 0.099 -3.513 13.130 1.00 90.25 92 TYR A CA 1
ATOM 731 C C . TYR A 1 92 ? -0.703 -3.862 14.385 1.00 90.25 92 TYR A C 1
ATOM 733 O O . TYR A 1 92 ? -1.928 -3.804 14.345 1.00 90.25 92 TYR A O 1
ATOM 741 N N . LYS A 1 93 ? -0.037 -4.152 15.512 1.00 88.81 93 LYS A N 1
ATOM 742 C CA . LYS A 1 93 ? -0.718 -4.364 16.799 1.00 88.81 93 LYS A CA 1
ATOM 743 C C . LYS A 1 93 ? -1.495 -3.126 17.242 1.00 88.81 93 LYS A C 1
ATOM 745 O O . LYS A 1 93 ? -2.661 -3.251 17.595 1.00 88.81 93 LYS A O 1
ATOM 750 N N . ALA A 1 94 ? -0.878 -1.946 17.159 1.00 88.62 94 ALA A N 1
ATOM 751 C CA . ALA A 1 94 ? -1.550 -0.691 17.485 1.00 88.62 94 ALA A CA 1
ATOM 752 C C . ALA A 1 94 ? -2.764 -0.448 16.572 1.00 88.62 94 ALA A C 1
ATOM 754 O O . ALA A 1 94 ? -3.839 -0.110 17.054 1.00 88.62 94 ALA A O 1
ATOM 755 N N . LEU A 1 95 ? -2.629 -0.687 15.261 1.00 86.94 95 LEU A N 1
ATOM 756 C CA . LEU A 1 95 ? -3.748 -0.554 14.324 1.00 86.94 95 LEU A CA 1
ATOM 757 C C . LEU A 1 95 ? -4.889 -1.534 14.642 1.00 86.94 95 LEU A C 1
ATOM 759 O O . LEU A 1 95 ? -6.058 -1.153 14.594 1.00 86.94 95 LEU A O 1
ATOM 763 N N . GLN A 1 96 ? -4.566 -2.781 14.989 1.00 84.50 96 GLN A N 1
ATOM 764 C CA . GLN A 1 96 ? -5.555 -3.788 15.373 1.00 84.50 96 GLN A CA 1
ATOM 765 C C . GLN A 1 96 ? -6.316 -3.385 16.644 1.00 84.50 96 GLN A C 1
ATOM 767 O O . GLN A 1 96 ? -7.534 -3.534 16.702 1.00 84.50 96 GLN A O 1
ATOM 772 N N . GLU A 1 97 ? -5.619 -2.847 17.645 1.00 85.44 97 GLU A N 1
ATOM 773 C CA . GLU A 1 97 ? -6.230 -2.370 18.888 1.00 85.44 97 GLU A CA 1
ATOM 774 C C . GLU A 1 97 ? -7.171 -1.188 18.631 1.00 85.44 97 GLU A C 1
ATOM 776 O O . GLU A 1 97 ? -8.333 -1.217 19.031 1.00 85.44 97 GLU A O 1
ATOM 781 N N . ILE A 1 98 ? -6.710 -0.196 17.868 1.00 83.38 98 ILE A N 1
ATOM 782 C CA . ILE A 1 98 ? -7.487 1.007 17.562 1.00 83.38 98 ILE A CA 1
ATOM 783 C C . ILE A 1 98 ? -8.734 0.689 16.727 1.00 83.38 98 ILE A C 1
ATOM 785 O O . ILE A 1 98 ? -9.807 1.229 16.982 1.00 83.38 98 ILE A O 1
ATOM 789 N N . THR A 1 99 ? -8.614 -0.196 15.736 1.00 80.56 99 THR A N 1
ATOM 790 C CA . THR A 1 99 ? -9.760 -0.603 14.899 1.00 80.56 99 THR A CA 1
ATOM 791 C C . THR A 1 99 ? -10.784 -1.447 15.659 1.00 80.56 99 THR A C 1
ATOM 793 O O . THR A 1 99 ? -11.943 -1.507 15.248 1.00 80.56 99 THR A O 1
ATOM 796 N N . SER A 1 100 ? -10.380 -2.055 16.779 1.00 75.94 100 SER A N 1
ATOM 797 C CA . SER A 1 100 ? -11.262 -2.822 17.666 1.00 75.94 100 SER A CA 1
ATOM 798 C C . SER A 1 100 ? -11.975 -1.954 18.713 1.00 75.94 100 SER A C 1
ATOM 800 O O . SER A 1 100 ? -12.956 -2.409 19.300 1.00 75.94 100 SER A O 1
ATOM 802 N N . ASP A 1 101 ? -11.519 -0.720 18.959 1.00 76.38 101 ASP A N 1
ATOM 803 C CA . ASP A 1 101 ? -12.165 0.207 19.894 1.00 76.38 101 ASP A CA 1
ATOM 804 C C . ASP A 1 101 ? -13.425 0.840 19.270 1.00 76.38 101 ASP A C 1
ATOM 806 O O . ASP A 1 101 ? -13.489 1.184 18.091 1.00 76.38 101 ASP A O 1
ATOM 810 N N . SER A 1 102 ? -14.444 1.029 20.102 1.00 63.25 102 SER A N 1
ATOM 811 C CA . SER A 1 102 ? -15.697 1.724 19.796 1.00 63.25 102 SER A CA 1
ATOM 812 C C . SER A 1 102 ? -15.532 3.231 19.535 1.00 63.25 102 SER A C 1
ATOM 814 O O . SER A 1 102 ? -16.399 3.845 18.913 1.00 63.25 102 SER A O 1
ATOM 816 N N . LYS A 1 103 ? -14.425 3.851 19.975 1.00 64.50 103 LYS A N 1
ATOM 817 C CA . LYS A 1 103 ? -14.145 5.294 19.813 1.00 64.50 103 LYS A CA 1
ATOM 818 C C . LYS A 1 103 ? -13.423 5.635 18.500 1.00 64.50 103 LYS A C 1
ATOM 820 O O . LYS A 1 103 ? -12.477 6.422 18.479 1.00 64.50 103 LYS A O 1
ATOM 825 N N . GLN A 1 104 ? -13.908 5.087 17.387 1.00 66.75 104 GLN A N 1
ATOM 826 C CA . GLN A 1 104 ? -13.271 5.178 16.063 1.00 66.75 104 GLN A CA 1
ATOM 827 C C . GLN A 1 104 ? -13.095 6.616 15.533 1.00 66.75 104 GLN A C 1
ATOM 829 O O . GLN A 1 104 ? -12.200 6.870 14.729 1.00 66.75 104 GLN A O 1
ATOM 834 N N . ASN A 1 105 ? -13.889 7.579 16.013 1.00 73.62 105 ASN A N 1
ATOM 835 C CA . ASN A 1 105 ? -13.927 8.941 15.467 1.00 73.62 105 ASN A CA 1
ATOM 836 C C . ASN A 1 105 ? -12.620 9.733 15.649 1.00 73.62 105 ASN A C 1
ATOM 838 O O . ASN A 1 105 ? -12.223 10.451 14.738 1.00 73.62 105 ASN A O 1
ATOM 842 N N . VAL A 1 106 ? -11.928 9.605 16.791 1.00 79.69 106 VAL A N 1
ATOM 843 C CA . VAL A 1 106 ? -10.673 10.355 17.026 1.00 79.69 106 VAL A CA 1
ATOM 844 C C . VAL A 1 106 ? -9.558 9.826 16.127 1.00 79.69 106 VAL A C 1
ATOM 846 O O . VAL A 1 106 ? -8.795 10.602 15.552 1.00 79.69 106 VAL A O 1
ATOM 849 N N . PHE A 1 107 ? -9.483 8.504 15.969 1.00 82.75 107 PHE A N 1
ATOM 850 C CA . PHE A 1 107 ? -8.512 7.896 15.071 1.00 82.75 107 PHE A CA 1
ATOM 851 C C . PHE A 1 107 ? -8.812 8.208 13.605 1.00 82.75 107 PHE A C 1
ATOM 853 O O . PHE A 1 107 ? -7.884 8.511 12.863 1.00 82.75 107 PHE A O 1
ATOM 860 N N . ALA A 1 108 ? -10.085 8.208 13.200 1.00 83.50 108 ALA A N 1
ATOM 861 C CA . ALA A 1 108 ? -10.478 8.633 11.860 1.00 83.50 108 ALA A CA 1
ATOM 862 C C . ALA A 1 108 ? -9.983 10.060 11.563 1.00 83.50 108 ALA A C 1
ATOM 864 O O . ALA A 1 108 ? -9.278 10.258 10.580 1.00 83.50 108 ALA A O 1
ATOM 865 N N . SER A 1 109 ? -10.212 11.020 12.469 1.00 84.19 109 SER A N 1
ATOM 866 C CA . SER A 1 109 ? -9.705 12.393 12.307 1.00 84.19 109 SER A CA 1
ATOM 867 C C . SER A 1 109 ? -8.174 12.481 12.269 1.00 84.19 109 SER A C 1
ATOM 869 O O . SER A 1 109 ? -7.609 13.318 11.561 1.00 84.19 109 SER A O 1
ATOM 871 N N . TYR A 1 110 ? -7.475 11.622 13.015 1.00 86.25 110 TYR A N 1
ATOM 872 C CA . TYR A 1 110 ? -6.020 11.521 12.922 1.00 86.25 110 TYR A CA 1
ATOM 873 C C . TYR A 1 110 ? -5.571 11.016 11.542 1.00 86.25 110 TYR A C 1
ATOM 875 O O . TYR A 1 110 ? -4.685 11.620 10.938 1.00 86.25 110 TYR A O 1
ATOM 883 N N . ILE A 1 111 ? -6.204 9.964 11.012 1.00 89.12 111 ILE A N 1
ATOM 884 C CA . ILE A 1 111 ? -5.935 9.466 9.656 1.00 89.12 111 ILE A CA 1
ATOM 885 C C . ILE A 1 111 ? -6.232 10.546 8.608 1.00 89.12 111 ILE A C 1
ATOM 887 O O . ILE A 1 111 ? -5.398 10.772 7.734 1.00 89.12 111 ILE A O 1
ATOM 891 N N . ASP A 1 112 ? -7.340 11.281 8.739 1.00 88.69 112 ASP A N 1
ATOM 892 C CA . ASP A 1 112 ? -7.672 12.407 7.856 1.00 88.69 112 ASP A CA 1
ATOM 893 C C . ASP A 1 112 ? -6.578 13.485 7.872 1.00 88.69 112 ASP A C 1
ATOM 895 O O . ASP A 1 112 ? -6.223 14.041 6.832 1.00 88.69 112 ASP A O 1
ATOM 899 N N . THR A 1 113 ? -5.990 13.744 9.044 1.00 91.00 113 THR A N 1
ATOM 900 C CA . THR A 1 113 ? -4.877 14.692 9.196 1.00 91.00 113 THR A CA 1
ATOM 901 C C . THR A 1 113 ? -3.611 14.196 8.496 1.00 91.00 113 THR A C 1
ATOM 903 O O . THR A 1 113 ? -2.931 14.980 7.835 1.00 91.00 113 THR A O 1
ATOM 906 N N . LEU A 1 114 ? -3.291 12.901 8.597 1.00 90.75 114 LEU A N 1
ATOM 907 C CA . LEU A 1 114 ? -2.165 12.320 7.860 1.00 90.75 114 LEU A CA 1
ATOM 908 C C . LEU A 1 114 ? -2.381 12.423 6.345 1.00 90.75 114 LEU A C 1
ATOM 910 O O . LEU A 1 114 ? -1.479 12.853 5.636 1.00 90.75 114 LEU A O 1
ATOM 914 N N . ILE A 1 115 ? -3.587 12.114 5.859 1.00 89.44 115 ILE A N 1
ATOM 915 C CA . ILE A 1 115 ? -3.939 12.252 4.438 1.00 89.44 115 ILE A CA 1
ATOM 916 C C . ILE A 1 115 ? -3.794 13.708 3.980 1.00 89.44 115 ILE A C 1
ATOM 918 O O . ILE A 1 115 ? -3.260 13.964 2.902 1.00 89.44 115 ILE A O 1
ATOM 922 N N . LEU A 1 116 ? -4.255 14.671 4.785 1.00 89.06 116 LEU A N 1
ATOM 923 C CA . LEU A 1 116 ? -4.110 16.093 4.477 1.00 89.06 116 LEU A CA 1
ATOM 924 C C . LEU A 1 116 ? -2.635 16.497 4.351 1.00 89.06 116 LEU A C 1
ATOM 926 O O . LEU A 1 116 ? -2.289 17.218 3.420 1.00 89.06 116 LEU A O 1
ATOM 930 N N . ASN A 1 117 ? -1.767 16.014 5.243 1.00 90.25 117 ASN A N 1
ATOM 931 C CA . ASN A 1 117 ? -0.336 16.307 5.173 1.00 90.25 117 ASN A CA 1
ATOM 932 C C . ASN A 1 117 ? 0.286 15.818 3.859 1.00 90.25 117 ASN A C 1
ATOM 934 O O . ASN A 1 117 ? 1.021 16.576 3.229 1.00 90.25 117 ASN A O 1
ATOM 938 N N . GLU A 1 118 ? -0.043 14.603 3.414 1.00 90.31 118 GLU A N 1
ATOM 939 C CA . GLU A 1 118 ? 0.470 14.076 2.142 1.00 90.31 118 GLU A CA 1
ATOM 940 C C . GLU A 1 118 ? -0.061 14.870 0.939 1.00 90.31 118 GLU A C 1
ATOM 942 O O . GLU A 1 118 ? 0.704 15.210 0.039 1.00 90.31 118 GLU A O 1
ATOM 947 N N . LYS A 1 119 ? -1.342 15.271 0.947 1.00 89.50 119 LYS A N 1
ATOM 948 C CA . LYS A 1 119 ? -1.901 16.149 -0.100 1.00 89.50 119 LYS A CA 1
ATOM 949 C C . LYS A 1 119 ? -1.161 17.484 -0.188 1.00 89.50 119 LYS A C 1
ATOM 951 O O . LYS A 1 119 ? -0.827 17.929 -1.279 1.00 89.50 119 LYS A O 1
ATOM 956 N N . LEU A 1 120 ? -0.839 18.088 0.957 1.00 88.56 120 LEU A N 1
ATOM 957 C CA . LEU A 1 120 ? -0.066 19.332 1.000 1.00 88.56 120 LEU A CA 1
ATOM 958 C C . LEU A 1 120 ? 1.362 19.162 0.458 1.00 88.56 120 LEU A C 1
ATOM 960 O O . LEU A 1 120 ? 1.938 20.126 -0.050 1.00 88.56 120 LEU A O 1
ATOM 964 N N . LEU A 1 121 ? 1.957 17.972 0.581 1.00 87.25 121 LEU A N 1
ATOM 965 C CA . LEU A 1 121 ? 3.251 17.668 -0.032 1.00 87.25 121 LEU A CA 1
ATOM 966 C C . LEU A 1 121 ? 3.133 17.533 -1.555 1.00 87.25 121 LEU A C 1
ATOM 968 O O . LEU A 1 121 ? 3.985 18.080 -2.254 1.00 87.25 121 LEU A O 1
ATOM 972 N N . LEU A 1 122 ? 2.073 16.891 -2.057 1.00 85.44 122 LEU A N 1
ATOM 973 C CA . LEU A 1 122 ? 1.791 16.797 -3.495 1.00 85.44 122 LEU A CA 1
ATOM 974 C C . LEU A 1 122 ? 1.586 18.186 -4.120 1.00 85.44 122 LEU A C 1
ATOM 976 O O . LEU A 1 122 ? 2.294 18.537 -5.060 1.00 85.44 122 LEU A O 1
ATOM 980 N N . ASP A 1 123 ? 0.749 19.039 -3.517 1.00 81.75 123 ASP A N 1
ATOM 981 C CA . ASP A 1 123 ? 0.520 20.415 -3.993 1.00 81.75 123 ASP A CA 1
ATOM 982 C C . ASP A 1 123 ? 1.829 21.231 -4.073 1.00 81.75 123 ASP A C 1
ATOM 984 O O . ASP A 1 123 ? 2.031 22.080 -4.952 1.00 81.75 123 ASP A O 1
ATOM 988 N N . ARG A 1 124 ? 2.757 20.986 -3.138 1.00 78.06 124 ARG A N 1
ATOM 989 C CA . ARG A 1 124 ? 4.089 21.612 -3.128 1.00 78.06 124 ARG A CA 1
ATOM 990 C C . ARG A 1 124 ? 5.010 21.044 -4.198 1.00 78.06 124 ARG A C 1
ATOM 992 O O . ARG A 1 124 ? 5.749 21.814 -4.804 1.00 78.06 124 ARG A O 1
ATOM 999 N N . ALA A 1 125 ? 4.986 19.736 -4.426 1.00 74.06 125 ALA A N 1
ATOM 1000 C CA . ALA A 1 125 ? 5.747 19.100 -5.495 1.00 74.06 125 ALA A CA 1
ATOM 1001 C C . ALA A 1 125 ? 5.306 19.643 -6.865 1.00 74.06 125 ALA A C 1
ATOM 1003 O O . ALA A 1 125 ? 6.145 20.128 -7.630 1.00 74.06 125 ALA A O 1
ATOM 1004 N N . ASP A 1 126 ? 3.995 19.717 -7.097 1.00 66.75 126 ASP A N 1
ATOM 1005 C CA . ASP A 1 126 ? 3.401 20.226 -8.335 1.00 66.75 126 ASP A CA 1
ATOM 1006 C C . ASP A 1 126 ? 3.705 21.710 -8.554 1.00 66.75 126 ASP A C 1
ATOM 1008 O O . ASP A 1 126 ? 4.060 22.127 -9.659 1.00 66.75 126 ASP A O 1
ATOM 1012 N N . SER A 1 127 ? 3.656 22.527 -7.498 1.00 58.56 127 SER A N 1
ATOM 1013 C CA . SER A 1 127 ? 4.051 23.942 -7.572 1.00 58.56 127 SER A CA 1
ATOM 1014 C C . SER A 1 127 ? 5.570 24.159 -7.687 1.00 58.56 127 SER A C 1
ATOM 1016 O O . SER A 1 127 ? 5.994 25.167 -8.260 1.00 58.56 127 SER A O 1
ATOM 1018 N N . SER A 1 128 ? 6.402 23.216 -7.226 1.00 50.28 128 SER A N 1
ATOM 1019 C CA . SER A 1 128 ? 7.868 23.243 -7.373 1.00 50.28 128 SER A CA 1
ATOM 1020 C C . SER A 1 128 ? 8.368 22.844 -8.768 1.00 50.28 128 SER A C 1
ATOM 1022 O O . SER A 1 128 ? 9.478 23.215 -9.139 1.00 50.28 128 SER A O 1
ATOM 1024 N N . SER A 1 129 ? 7.538 22.221 -9.613 1.00 49.44 129 SER A N 1
ATOM 1025 C CA . SER A 1 129 ? 7.844 22.059 -11.049 1.00 49.44 129 SER A CA 1
ATOM 1026 C C . SER A 1 129 ? 8.033 23.404 -11.790 1.00 49.44 129 SER A C 1
ATOM 1028 O O . SER A 1 129 ? 8.537 23.439 -12.912 1.00 49.44 129 SER A O 1
ATOM 1030 N N . LYS A 1 130 ? 7.704 24.536 -11.139 1.00 46.59 130 LYS A N 1
ATOM 1031 C CA . LYS A 1 130 ? 8.007 25.909 -11.582 1.00 46.59 130 LYS A CA 1
ATOM 1032 C C . LYS A 1 130 ? 9.217 26.567 -10.897 1.00 46.59 130 LYS A C 1
ATOM 1034 O O . LYS A 1 130 ? 9.563 27.684 -11.274 1.00 46.59 130 LYS A O 1
ATOM 1039 N N . CYS A 1 131 ? 9.868 25.943 -9.910 1.00 35.31 131 CYS A N 1
ATOM 1040 C CA . CYS A 1 131 ? 11.009 26.544 -9.206 1.00 35.31 131 CYS A CA 1
ATOM 1041 C C . CYS A 1 131 ? 11.963 25.480 -8.617 1.00 35.31 131 CYS A C 1
ATOM 1043 O O . CYS A 1 131 ? 11.568 24.668 -7.787 1.00 35.31 131 CYS A O 1
ATOM 1045 N N . ASN A 1 132 ? 13.231 25.508 -9.040 1.00 40.62 132 ASN A N 1
ATOM 1046 C CA . ASN A 1 132 ? 14.263 24.492 -8.780 1.00 40.62 132 ASN A CA 1
ATOM 1047 C C . ASN A 1 132 ? 14.432 24.026 -7.312 1.00 40.62 132 ASN A C 1
ATOM 1049 O O . ASN A 1 132 ? 14.606 24.833 -6.405 1.00 40.62 132 ASN A O 1
ATOM 1053 N N . SER A 1 133 ? 14.535 22.695 -7.167 1.00 45.62 133 SER A N 1
ATOM 1054 C CA . SER A 1 133 ? 15.111 21.867 -6.086 1.00 45.62 133 SER A CA 1
ATOM 1055 C C . SER A 1 133 ? 14.779 22.222 -4.628 1.00 45.62 133 SER A C 1
ATOM 1057 O O . SER A 1 133 ? 15.342 23.155 -4.055 1.00 45.62 133 SER A O 1
ATOM 1059 N N . ILE A 1 134 ? 14.011 21.354 -3.961 1.00 44.81 134 ILE A N 1
ATOM 1060 C CA . ILE A 1 134 ? 13.857 21.365 -2.500 1.00 44.81 134 ILE A CA 1
ATOM 1061 C C . ILE A 1 134 ? 14.421 20.058 -1.926 1.00 44.81 134 ILE A C 1
ATOM 1063 O O . ILE A 1 134 ? 13.911 18.973 -2.187 1.00 44.81 134 ILE A O 1
ATOM 1067 N N . LYS A 1 135 ? 15.479 20.158 -1.110 1.00 40.59 135 LYS A N 1
ATOM 1068 C CA . LYS A 1 135 ? 15.899 19.084 -0.197 1.00 40.59 135 LYS A CA 1
ATOM 1069 C C . LYS A 1 135 ? 15.107 19.227 1.100 1.00 40.59 135 LYS A C 1
ATOM 1071 O O . LYS A 1 135 ? 15.367 20.149 1.866 1.00 40.59 135 LYS A O 1
ATOM 1076 N N . THR A 1 136 ? 14.183 18.314 1.376 1.00 43.06 136 THR A N 1
ATOM 1077 C CA . THR A 1 136 ? 13.532 18.226 2.691 1.00 43.06 136 THR A CA 1
ATOM 1078 C C . THR A 1 136 ? 14.204 17.153 3.545 1.00 43.06 136 THR A C 1
ATOM 1080 O O . THR A 1 136 ? 14.062 15.963 3.271 1.00 43.06 136 THR A O 1
ATOM 1083 N N . SER A 1 137 ? 14.917 17.559 4.600 1.00 34.44 137 SER A N 1
ATOM 1084 C CA . SER A 1 137 ? 15.272 16.683 5.722 1.00 34.44 137 SER A CA 1
ATOM 1085 C C . SER A 1 137 ? 14.276 16.904 6.862 1.00 34.44 137 SER A C 1
ATOM 1087 O O . SER A 1 137 ? 14.192 17.986 7.438 1.00 34.44 137 SER A O 1
ATOM 1089 N N . HIS A 1 138 ? 13.502 15.874 7.196 1.00 39.69 138 HIS A N 1
ATOM 1090 C CA . HIS A 1 138 ? 12.603 15.901 8.348 1.00 39.69 138 HIS A CA 1
ATOM 1091 C C . HIS A 1 138 ? 13.332 15.320 9.564 1.00 39.69 138 HIS A C 1
ATOM 1093 O O . HIS A 1 138 ? 13.340 14.110 9.776 1.00 39.69 138 HIS A O 1
ATOM 1099 N N . ASN A 1 139 ? 13.964 16.182 10.364 1.00 32.22 139 ASN A N 1
ATOM 1100 C CA . ASN A 1 139 ? 14.464 15.804 11.686 1.00 32.22 139 ASN A CA 1
ATOM 1101 C C . ASN A 1 139 ? 13.338 15.979 12.713 1.00 32.22 139 ASN A C 1
ATOM 1103 O O . ASN A 1 139 ? 13.016 17.101 13.100 1.00 32.22 139 ASN A O 1
ATOM 1107 N N . PHE A 1 140 ? 12.748 14.871 13.162 1.00 31.95 140 PHE A N 1
ATOM 1108 C CA . PHE A 1 140 ? 11.852 14.861 14.319 1.00 31.95 140 PHE A CA 1
ATOM 1109 C C . PHE A 1 140 ? 12.672 14.662 15.597 1.00 31.95 140 PHE A C 1
ATOM 1111 O O . PHE A 1 140 ? 13.125 13.557 15.891 1.00 31.95 140 PHE A O 1
ATOM 1118 N N . THR A 1 141 ? 12.860 15.736 16.364 1.00 29.33 141 THR A N 1
ATOM 1119 C CA . THR A 1 141 ? 13.494 15.683 17.687 1.00 29.33 141 THR A CA 1
ATOM 1120 C C . THR A 1 141 ? 12.407 15.694 18.757 1.00 29.33 141 THR A C 1
ATOM 1122 O O . THR A 1 141 ? 11.765 16.718 18.983 1.00 29.33 141 THR A O 1
ATOM 1125 N N . TRP A 1 142 ? 12.196 14.570 19.438 1.00 32.22 142 TRP A N 1
ATOM 1126 C CA . TRP A 1 142 ? 11.320 14.516 20.609 1.00 32.22 142 TRP A CA 1
ATOM 1127 C C . TRP A 1 142 ? 12.102 14.966 21.850 1.00 32.22 142 TRP A C 1
ATOM 1129 O O . TRP A 1 142 ? 13.116 14.360 22.194 1.00 32.22 142 TRP A O 1
ATOM 1139 N N . ARG A 1 143 ? 11.644 16.021 22.539 1.00 29.31 143 ARG A N 1
ATOM 1140 C CA . ARG A 1 143 ? 12.051 16.287 23.929 1.00 29.31 143 ARG A CA 1
ATOM 1141 C C . ARG A 1 143 ? 11.146 15.469 24.840 1.00 29.31 143 ARG A C 1
ATOM 1143 O O . ARG A 1 143 ? 9.946 15.719 24.884 1.00 29.31 143 ARG A O 1
ATOM 1150 N N . ILE A 1 144 ? 11.724 14.516 25.562 1.00 34.91 144 ILE A N 1
ATOM 1151 C CA . ILE A 1 144 ? 11.065 13.890 26.710 1.00 34.91 144 ILE A CA 1
ATOM 1152 C C . ILE A 1 144 ? 11.138 14.922 27.849 1.00 34.91 144 ILE A C 1
ATOM 1154 O O . ILE A 1 144 ? 12.253 15.327 28.191 1.00 34.91 144 ILE A O 1
ATOM 1158 N N . PRO A 1 145 ? 10.011 15.421 28.388 1.00 42.22 145 PRO A N 1
ATOM 1159 C CA . PRO A 1 145 ? 10.056 16.247 29.586 1.00 42.22 145 PRO A CA 1
ATOM 1160 C C . PRO A 1 145 ? 10.562 15.399 30.758 1.00 42.22 145 PRO A C 1
ATOM 1162 O O . PRO A 1 145 ? 10.127 14.259 30.925 1.00 42.22 145 PRO A O 1
ATOM 1165 N N . ALA A 1 146 ? 11.534 15.952 31.488 1.00 52.44 146 ALA A N 1
ATOM 1166 C CA . ALA A 1 146 ? 12.103 15.374 32.703 1.00 52.44 146 ALA A CA 1
ATOM 1167 C C . A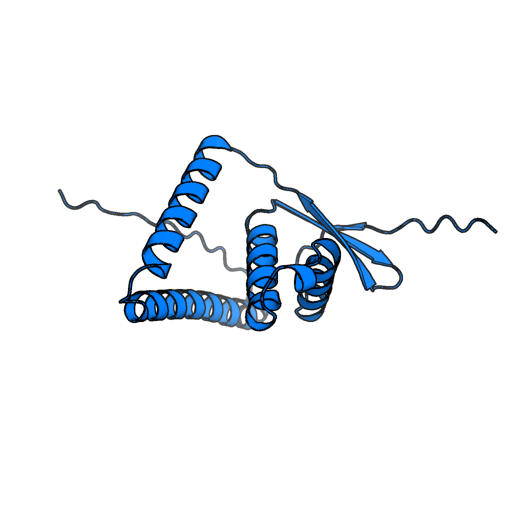LA A 1 146 ? 11.095 15.372 33.859 1.00 52.44 146 ALA A C 1
ATOM 1169 O O . ALA A 1 146 ? 10.241 16.289 33.886 1.00 52.44 146 ALA A O 1
#

Sequence (146 aa):
MNSNNVLQYEVADEFSESDLEKINQMIISIWDYNAWIPKKNVKPMADFFLGEVILSSSKIFVVRDNDEIIGVIAASIINNIRQKASAKIQKYKALQEITSDSKQNVFASYIDTLILNEKLLLDRADSSSKCNSIKTSHNFTWRIPA

Secondary structure (DSSP, 8-state):
-------EEEE-S---HHHHHHHHHHHHHHTTHHHHS-HHHHHHHHHHHHHHHHHH-SEEEEEEETTEEEEEEEE---TTHHHHHHHHHHHHHHHHHHHHSS-HHHHHHHHHHHHHHHHHHHHHHHHHTTS---------------

Foldseek 3Di:
DDPPPPFDKDWDPDDDPVRLVLVLVVQCVVVVCVVPPDPVCSSVVSNVVSVCLVVQAPIKMFTDDPNDGPDIDGHHDDDPVVVVVVVVVVVVVVVVVQVPDPPVVVVVVVVVVVVVVVVVVVVVVVVCVVPDDDDDDDDDDDDDDD

pLDDT: mean 79.26, std 18.49, range [29.31, 94.81]

Radius of gyration: 19.52 Å; chains: 1; bounding box: 36×45×69 Å

InterPro domains:
  IPR016181 Acyl-CoA N-acyltransferase [SSF55729] (15-79)

Organism: NCBI:txid1120926